Protein AF-A0A4P5NM49-F1 (afdb_monomer_lite)

Foldseek 3Di:
DDDDDDPPPPPPPPPPLLDDVVQCVQPVAQKWFQADPVFQKTDDIGRSSPDNDCPPPPGNVRTQHDDPVCVVPDPVVFIWGQDPVRDIDTDDDDDAQLVVLVVVLVVLVVVQCVPAVVVVHDRDPQSVVLNVQSVCSNVVVDPPDPHRDDRDDDD

Organism: NCBI:txid1932662

Structure (mmCIF, N/CA/C/O backbone):
data_AF-A0A4P5NM49-F1
#
_entry.id   AF-A0A4P5NM49-F1
#
loop_
_atom_site.group_PDB
_atom_site.id
_atom_site.type_symbol
_atom_site.label_atom_id
_atom_site.label_alt_id
_atom_site.label_comp_id
_atom_site.label_asym_id
_atom_site.label_entity_id
_atom_site.label_seq_id
_atom_site.pdbx_PDB_ins_code
_atom_site.Cartn_x
_atom_site.Cartn_y
_atom_site.Cartn_z
_atom_site.occupancy
_atom_site.B_iso_or_equiv
_atom_site.a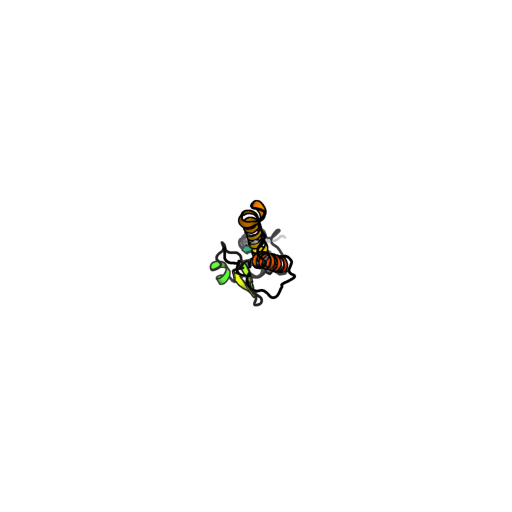uth_seq_id
_atom_site.auth_comp_id
_atom_site.auth_asym_id
_atom_site.auth_atom_id
_atom_site.pdbx_PDB_model_num
ATOM 1 N N . MET A 1 1 ? 65.754 0.667 -58.544 1.00 36.31 1 MET A N 1
ATOM 2 C CA . MET A 1 1 ? 66.031 0.839 -57.105 1.00 36.31 1 MET A CA 1
ATOM 3 C C . MET A 1 1 ? 65.013 1.837 -56.557 1.00 36.31 1 MET A C 1
ATOM 5 O O . MET A 1 1 ? 64.949 2.924 -57.105 1.00 36.31 1 MET A O 1
ATOM 9 N N . ALA A 1 2 ? 64.194 1.383 -55.594 1.00 32.94 2 ALA A N 1
ATOM 10 C CA . ALA A 1 2 ? 63.225 2.076 -54.713 1.00 32.94 2 ALA A CA 1
ATOM 11 C C . ALA A 1 2 ? 62.252 3.115 -55.334 1.00 32.94 2 ALA A C 1
ATOM 13 O O . ALA A 1 2 ? 62.643 4.222 -55.668 1.00 32.94 2 ALA A O 1
ATOM 14 N N . LEU A 1 3 ? 61.005 2.735 -55.643 1.00 31.17 3 LEU A N 1
ATOM 15 C CA . LEU A 1 3 ? 59.799 2.667 -54.780 1.00 31.17 3 LEU A CA 1
ATOM 16 C C . LEU A 1 3 ? 59.064 4.012 -54.627 1.00 31.17 3 LEU A C 1
ATOM 18 O O . LEU A 1 3 ? 59.456 4.883 -53.858 1.00 31.17 3 LEU A O 1
ATOM 22 N N . ALA A 1 4 ? 57.938 4.109 -55.340 1.00 35.44 4 ALA A N 1
ATOM 23 C CA . ALA A 1 4 ? 56.878 5.078 -55.117 1.00 35.44 4 ALA A CA 1
ATOM 24 C C . ALA A 1 4 ? 56.183 4.779 -53.778 1.00 35.44 4 ALA A C 1
ATOM 26 O O . ALA A 1 4 ? 55.658 3.683 -53.584 1.00 35.44 4 ALA A O 1
ATOM 27 N N . TYR A 1 5 ? 56.174 5.745 -52.860 1.00 34.00 5 TYR A N 1
ATOM 28 C CA . TYR A 1 5 ? 55.352 5.681 -51.654 1.00 34.00 5 TYR A CA 1
ATOM 29 C C . TYR A 1 5 ? 53.980 6.280 -51.956 1.00 34.00 5 TYR A C 1
ATOM 31 O O . TYR A 1 5 ? 53.833 7.489 -52.124 1.00 34.00 5 TYR A O 1
ATOM 39 N N . GLY A 1 6 ? 52.984 5.401 -52.058 1.00 34.66 6 GLY A N 1
ATOM 40 C CA . GLY A 1 6 ? 51.581 5.771 -52.148 1.00 34.66 6 GLY A CA 1
ATOM 41 C C . GLY A 1 6 ? 51.111 6.458 -50.869 1.00 34.66 6 GLY A C 1
ATOM 42 O O . GLY A 1 6 ? 51.288 5.941 -49.765 1.00 34.66 6 GLY A O 1
ATOM 43 N N . SER A 1 7 ? 50.477 7.618 -51.024 1.00 41.50 7 SER A N 1
ATOM 44 C CA . SER A 1 7 ? 49.658 8.229 -49.984 1.00 41.50 7 SER A CA 1
ATOM 45 C C . SER A 1 7 ? 48.401 7.384 -49.791 1.00 41.50 7 SER A C 1
ATOM 47 O O . SER A 1 7 ? 47.376 7.619 -50.426 1.00 41.50 7 SER A O 1
ATOM 49 N N . LEU A 1 8 ? 48.478 6.382 -48.914 1.00 37.75 8 LEU A N 1
ATOM 50 C CA . LEU A 1 8 ? 47.286 5.792 -48.321 1.00 37.75 8 LEU A CA 1
ATOM 51 C C . LEU A 1 8 ? 46.700 6.842 -47.376 1.00 37.75 8 LEU A C 1
ATOM 53 O O . LEU A 1 8 ? 47.147 7.014 -46.241 1.00 37.75 8 LEU A O 1
ATOM 57 N N . HIS A 1 9 ? 45.724 7.586 -47.884 1.00 38.47 9 HIS A N 1
ATOM 5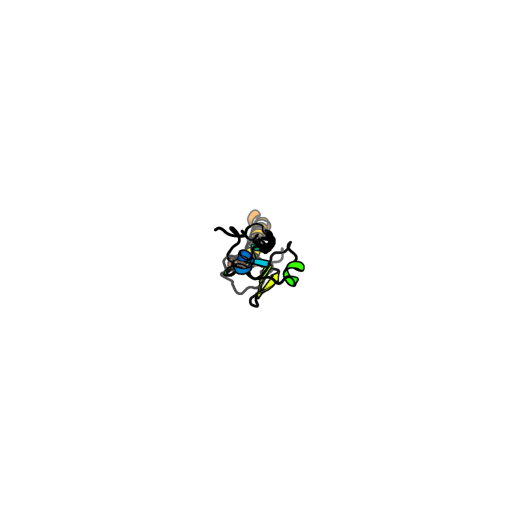8 C CA . HIS A 1 9 ? 44.788 8.333 -47.064 1.00 38.47 9 HIS A CA 1
ATOM 59 C C . HIS A 1 9 ? 44.006 7.287 -46.257 1.00 38.47 9 HIS A C 1
ATOM 61 O O . HIS A 1 9 ? 43.018 6.732 -46.727 1.00 38.47 9 HIS A O 1
ATOM 67 N N . LEU A 1 10 ? 44.523 6.917 -45.080 1.00 38.81 10 LEU A N 1
ATOM 68 C CA . LEU A 1 10 ? 43.732 6.217 -44.078 1.00 38.81 10 LEU A CA 1
ATOM 69 C C . LEU A 1 10 ? 42.622 7.185 -43.683 1.00 38.81 10 LEU A C 1
ATOM 71 O O . LEU A 1 10 ? 42.842 8.081 -42.867 1.00 38.81 10 LEU A O 1
ATOM 75 N N . GLU A 1 11 ? 41.446 7.011 -44.282 1.00 37.84 11 GLU A N 1
ATOM 76 C CA . GLU A 1 11 ? 40.203 7.485 -43.697 1.00 37.84 11 GLU A CA 1
ATOM 77 C C . GLU A 1 11 ? 40.134 6.890 -42.291 1.00 37.84 11 GLU A C 1
ATOM 79 O O . GLU A 1 11 ? 39.812 5.718 -42.092 1.00 37.84 11 GLU A O 1
ATOM 84 N N . ARG A 1 12 ? 40.537 7.679 -41.291 1.00 45.94 12 ARG A N 1
ATOM 85 C CA . ARG A 1 12 ? 40.170 7.393 -39.913 1.00 45.94 12 ARG A CA 1
ATOM 86 C C . ARG A 1 12 ? 38.653 7.533 -39.894 1.00 45.94 12 ARG A C 1
ATOM 88 O O . ARG A 1 12 ? 38.197 8.652 -40.130 1.00 45.94 12 ARG A O 1
ATOM 95 N N . PRO A 1 13 ? 37.873 6.466 -39.647 1.00 46.50 13 PRO A N 1
ATOM 96 C CA . PRO A 1 13 ? 36.458 6.663 -39.405 1.00 46.50 13 PRO A CA 1
ATOM 97 C C . PRO A 1 13 ? 36.370 7.646 -38.243 1.00 46.50 13 PRO A C 1
ATOM 99 O O . PRO A 1 13 ? 37.023 7.449 -37.212 1.00 46.50 13 PRO A O 1
ATOM 102 N N . GLU A 1 14 ? 35.657 8.748 -38.450 1.00 45.19 14 GLU A N 1
ATOM 103 C CA . GLU A 1 14 ? 35.348 9.690 -37.389 1.00 45.19 14 GLU A CA 1
ATOM 104 C C . GLU A 1 14 ? 34.698 8.880 -36.264 1.00 45.19 14 GLU A C 1
ATOM 106 O O . GLU A 1 14 ? 33.542 8.469 -36.360 1.00 45.19 14 GLU A O 1
ATOM 111 N N . MET A 1 15 ? 35.463 8.567 -35.211 1.00 40.66 15 MET A N 1
ATOM 112 C CA . MET A 1 15 ? 34.884 8.047 -33.984 1.00 40.66 15 MET A CA 1
ATOM 113 C C . MET A 1 15 ? 33.982 9.153 -33.469 1.00 40.66 15 MET A C 1
ATOM 115 O O . MET A 1 15 ? 34.438 10.115 -32.851 1.00 40.66 15 MET A O 1
ATOM 119 N N . ASN A 1 16 ? 32.692 9.022 -33.752 1.00 48.06 16 ASN A N 1
ATOM 120 C CA . ASN A 1 16 ? 31.678 9.802 -33.093 1.00 48.06 16 ASN A CA 1
ATOM 121 C C . ASN A 1 16 ? 31.737 9.436 -31.607 1.00 48.06 16 ASN A C 1
ATOM 123 O O . ASN A 1 16 ? 31.138 8.456 -31.175 1.00 48.06 16 ASN A O 1
ATOM 127 N N . ILE A 1 17 ? 32.472 10.226 -30.824 1.00 48.81 17 ILE A N 1
ATOM 128 C CA . ILE A 1 17 ? 32.616 10.074 -29.369 1.00 48.81 17 ILE A CA 1
ATOM 129 C C . ILE A 1 17 ? 31.265 10.085 -28.632 1.00 48.81 17 ILE A C 1
ATOM 131 O O . ILE A 1 17 ? 31.197 9.694 -27.469 1.00 48.81 17 ILE A O 1
ATOM 135 N N . ASN A 1 18 ? 30.185 10.499 -29.307 1.00 51.44 18 ASN A N 1
ATOM 136 C CA . ASN A 1 18 ? 28.829 10.502 -28.770 1.00 51.44 18 ASN A CA 1
ATOM 137 C C . ASN A 1 18 ? 28.055 9.200 -29.054 1.00 51.44 18 ASN A C 1
ATOM 139 O O . ASN A 1 18 ? 27.045 8.945 -28.400 1.00 51.44 18 ASN A O 1
ATOM 143 N N . ALA A 1 19 ? 28.516 8.353 -29.977 1.00 52.34 19 ALA A N 1
ATOM 144 C CA . ALA A 1 19 ? 27.941 7.039 -30.249 1.00 52.34 19 ALA A CA 1
ATOM 145 C C . ALA A 1 19 ? 28.873 5.961 -29.683 1.00 52.34 19 ALA A C 1
ATOM 147 O O . ALA A 1 19 ? 29.785 5.502 -30.360 1.00 52.34 19 ALA A O 1
ATOM 148 N N . GLN A 1 20 ? 28.667 5.568 -28.422 1.00 60.81 20 GLN A N 1
ATOM 149 C CA . GLN A 1 20 ? 29.389 4.442 -27.820 1.00 60.81 20 GLN A CA 1
ATOM 150 C C . GLN A 1 20 ? 28.625 3.129 -28.092 1.00 60.81 20 GLN A C 1
ATOM 152 O O . GLN A 1 20 ? 27.670 2.834 -27.365 1.00 60.81 20 GLN A O 1
ATOM 157 N N . PRO A 1 21 ? 28.999 2.331 -29.116 1.00 63.75 21 PRO A N 1
ATOM 158 C CA . PRO A 1 21 ? 28.280 1.105 -29.486 1.00 63.75 21 PRO A CA 1
ATOM 159 C C . PRO A 1 21 ? 28.256 0.069 -28.354 1.00 63.75 21 PRO A C 1
ATOM 161 O O . PRO A 1 21 ? 27.279 -0.654 -28.197 1.00 63.75 21 PRO A O 1
ATOM 164 N N . GLU A 1 22 ? 29.284 0.050 -27.508 1.00 71.69 22 GLU A N 1
ATOM 165 C CA . GLU A 1 22 ? 29.367 -0.791 -26.307 1.00 71.69 22 GLU A CA 1
ATOM 166 C C . GLU A 1 22 ? 28.227 -0.530 -25.304 1.00 71.69 22 GLU A C 1
ATOM 168 O O . GLU A 1 22 ? 27.701 -1.467 -24.704 1.00 71.69 22 GLU A O 1
ATOM 173 N N . ARG A 1 23 ? 27.770 0.725 -25.165 1.00 80.50 23 ARG A N 1
ATOM 174 C CA . ARG A 1 23 ? 26.653 1.064 -24.270 1.00 80.50 23 ARG A CA 1
ATOM 175 C C . ARG A 1 23 ? 25.331 0.550 -24.811 1.00 80.50 23 ARG A C 1
ATOM 177 O O . ARG A 1 23 ? 24.548 0.008 -24.045 1.00 80.50 23 ARG A O 1
ATOM 184 N N . GLN A 1 24 ? 25.094 0.694 -26.112 1.00 85.25 24 GLN A N 1
ATOM 185 C CA . GLN A 1 24 ? 23.881 0.184 -26.759 1.00 85.25 24 GLN A CA 1
ATOM 186 C C . GLN A 1 24 ? 23.852 -1.351 -26.771 1.00 85.25 24 GLN A C 1
ATOM 188 O O . GLN A 1 24 ? 22.783 -1.944 -26.704 1.00 85.25 24 GLN A O 1
ATOM 193 N N . GLN A 1 25 ? 25.018 -2.004 -26.788 1.00 84.75 25 GLN A N 1
ATOM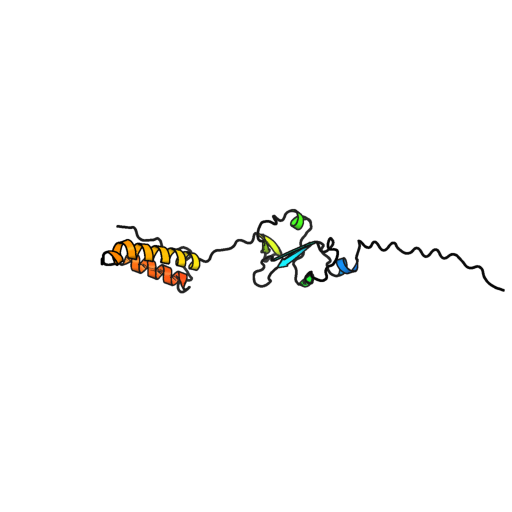 194 C CA . GLN A 1 25 ? 25.117 -3.454 -26.608 1.00 84.75 25 GLN A CA 1
ATOM 195 C C . GLN A 1 25 ? 24.777 -3.883 -25.172 1.00 84.75 25 GLN A C 1
ATOM 197 O O . GLN A 1 25 ? 24.027 -4.837 -24.984 1.00 84.75 25 GLN A O 1
ATOM 202 N N . ALA A 1 26 ? 25.289 -3.178 -24.156 1.00 88.31 26 ALA A N 1
ATOM 203 C CA . ALA A 1 26 ? 24.993 -3.477 -22.750 1.00 88.31 26 ALA A CA 1
ATOM 204 C C . ALA A 1 26 ? 23.561 -3.083 -22.332 1.00 88.31 26 ALA A C 1
ATOM 206 O O . ALA A 1 26 ? 22.967 -3.717 -21.460 1.00 88.31 26 ALA A O 1
ATOM 207 N N . PHE A 1 27 ? 23.011 -2.045 -22.966 1.00 92.69 27 PHE A N 1
ATOM 208 C CA . PHE A 1 27 ? 21.696 -1.459 -22.717 1.00 92.69 27 PHE A CA 1
ATOM 209 C C . PHE A 1 27 ? 20.944 -1.288 -24.049 1.00 92.69 27 PHE A C 1
ATOM 211 O O . PHE A 1 27 ? 20.942 -0.193 -24.622 1.00 92.69 27 PHE A O 1
ATOM 218 N N . PRO A 1 28 ? 20.319 -2.364 -24.563 1.00 92.38 28 PRO A N 1
ATOM 219 C CA . PRO A 1 28 ? 19.653 -2.351 -25.867 1.00 92.38 28 PRO A CA 1
ATOM 220 C C . PRO A 1 28 ? 18.406 -1.461 -25.919 1.00 92.38 28 PRO A C 1
ATOM 222 O O . PRO A 1 28 ? 18.052 -0.979 -26.992 1.00 92.38 28 PRO A O 1
ATOM 225 N N . ALA A 1 29 ? 17.745 -1.210 -24.784 1.00 94.88 29 ALA A N 1
ATOM 226 C CA . ALA A 1 29 ? 16.747 -0.150 -24.685 1.00 94.88 29 ALA A CA 1
ATOM 227 C C . ALA A 1 29 ? 17.419 1.167 -24.274 1.00 94.88 29 ALA A C 1
ATOM 229 O O . ALA A 1 29 ? 18.456 1.177 -23.617 1.00 94.88 29 ALA A O 1
ATOM 230 N N . ARG A 1 30 ? 16.812 2.299 -24.628 1.00 94.38 30 ARG A N 1
ATOM 231 C CA . ARG A 1 30 ? 17.297 3.611 -24.182 1.00 94.38 30 ARG A CA 1
ATOM 232 C C . ARG A 1 30 ? 16.924 3.910 -22.732 1.00 94.38 30 ARG A C 1
ATOM 234 O O . ARG A 1 30 ? 17.683 4.546 -22.006 1.00 94.38 30 ARG A O 1
ATOM 241 N N . TYR A 1 31 ? 15.738 3.472 -22.328 1.00 95.56 31 TYR A N 1
ATOM 242 C CA . TYR A 1 31 ? 15.120 3.861 -21.074 1.00 95.56 31 TYR A CA 1
ATOM 243 C C . TYR A 1 31 ? 14.909 2.656 -20.171 1.00 95.56 31 TYR A C 1
ATOM 245 O O . TYR A 1 31 ? 14.433 1.612 -20.619 1.00 95.56 31 TYR A O 1
ATOM 253 N N . TYR A 1 32 ? 15.223 2.819 -18.890 1.00 96.38 32 TYR A N 1
ATOM 254 C CA . TYR A 1 32 ? 15.065 1.773 -17.887 1.00 96.38 32 TYR A CA 1
ATOM 255 C C . TYR A 1 32 ? 14.466 2.305 -16.587 1.00 96.38 32 TYR A C 1
ATOM 257 O O . TYR A 1 32 ? 14.774 3.413 -16.139 1.00 96.38 32 TYR A O 1
ATOM 265 N N . ALA A 1 33 ? 13.646 1.470 -15.954 1.00 96.50 33 ALA A N 1
ATOM 266 C CA . ALA A 1 33 ? 13.209 1.613 -14.577 1.00 96.50 33 ALA A CA 1
ATOM 267 C C . ALA A 1 33 ? 14.021 0.662 -13.693 1.00 96.50 33 ALA A C 1
ATOM 269 O O . ALA A 1 33 ? 13.965 -0.561 -13.850 1.00 96.50 33 ALA A O 1
ATOM 270 N N . GLN A 1 34 ? 14.753 1.214 -12.734 1.00 95.75 34 GLN A N 1
ATOM 271 C CA . GLN A 1 34 ? 15.291 0.430 -11.631 1.00 95.75 34 GLN A CA 1
ATOM 272 C C . GLN A 1 34 ? 14.159 0.156 -10.643 1.00 95.75 34 GLN A C 1
ATOM 274 O O . GLN A 1 34 ? 13.377 1.058 -10.340 1.00 95.75 34 GLN A O 1
ATOM 279 N N . TYR A 1 35 ? 14.057 -1.068 -10.134 1.00 95.06 35 TYR A N 1
ATOM 280 C CA . TYR A 1 35 ? 12.995 -1.443 -9.207 1.00 95.06 35 TYR A CA 1
ATOM 281 C C . TYR A 1 35 ? 13.491 -2.416 -8.135 1.00 95.06 35 TYR A C 1
ATOM 283 O O . TYR A 1 35 ? 14.483 -3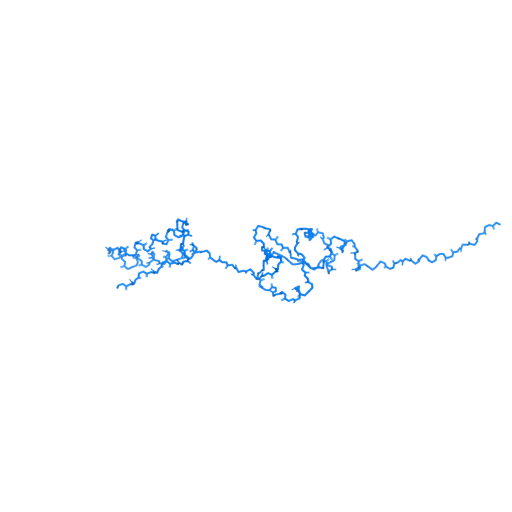.116 -8.319 1.00 95.06 35 TYR A O 1
ATOM 291 N N . ASP A 1 36 ? 12.798 -2.443 -7.001 1.00 93.75 36 ASP A N 1
ATOM 292 C CA . ASP A 1 36 ? 12.968 -3.472 -5.975 1.00 93.75 36 ASP A CA 1
ATOM 293 C C . ASP A 1 36 ? 12.200 -4.735 -6.406 1.00 93.75 36 ASP A C 1
ATOM 295 O O . ASP A 1 36 ? 10.978 -4.660 -6.550 1.00 93.75 36 ASP A O 1
ATOM 299 N N . PRO A 1 37 ? 12.857 -5.890 -6.610 1.00 90.88 37 PRO A N 1
ATOM 300 C CA . PRO A 1 37 ? 12.191 -7.098 -7.091 1.00 90.88 37 PRO A CA 1
ATOM 301 C C . PRO A 1 37 ? 11.173 -7.674 -6.098 1.00 90.88 37 PRO A C 1
ATOM 303 O O . PRO A 1 37 ? 10.206 -8.295 -6.534 1.00 90.88 37 PRO A O 1
ATOM 306 N N . ALA A 1 38 ? 11.330 -7.442 -4.790 1.00 89.88 38 ALA A N 1
ATOM 307 C CA . ALA A 1 38 ? 10.404 -7.959 -3.782 1.00 89.88 38 ALA A CA 1
ATOM 308 C C . ALA A 1 38 ? 9.070 -7.198 -3.784 1.00 89.88 38 ALA A C 1
ATOM 310 O O . ALA A 1 38 ? 8.006 -7.787 -3.601 1.00 89.88 38 ALA A O 1
ATOM 311 N N . THR A 1 39 ? 9.115 -5.882 -4.007 1.00 90.50 39 THR A N 1
ATOM 312 C CA . THR A 1 39 ? 7.926 -5.010 -3.965 1.00 90.50 39 THR A CA 1
ATOM 313 C C . THR A 1 39 ? 7.466 -4.530 -5.341 1.00 90.50 39 THR A C 1
ATOM 315 O O . THR A 1 39 ? 6.412 -3.899 -5.460 1.00 90.50 39 THR A O 1
ATOM 318 N N . ARG A 1 40 ? 8.267 -4.791 -6.381 1.00 93.69 40 ARG A N 1
ATOM 319 C CA . ARG A 1 40 ? 8.156 -4.248 -7.744 1.00 93.69 40 ARG A CA 1
ATOM 320 C C . ARG A 1 40 ? 8.143 -2.721 -7.811 1.00 93.69 40 ARG A C 1
ATOM 322 O O . ARG A 1 40 ? 7.785 -2.147 -8.838 1.00 93.69 40 ARG A O 1
ATOM 329 N N . ARG A 1 41 ? 8.509 -2.034 -6.727 1.00 93.81 41 ARG A N 1
ATOM 330 C CA . ARG A 1 41 ? 8.478 -0.572 -6.653 1.00 93.81 41 ARG A CA 1
ATOM 331 C C . ARG A 1 41 ? 9.638 0.007 -7.449 1.00 93.81 41 ARG A C 1
ATOM 333 O O . ARG A 1 41 ? 10.778 -0.388 -7.230 1.00 93.81 41 ARG A O 1
ATOM 340 N N . VAL A 1 42 ? 9.351 0.973 -8.316 1.00 94.81 42 VAL A N 1
ATOM 341 C CA . VAL A 1 42 ? 10.382 1.710 -9.050 1.00 94.81 42 VAL A CA 1
ATOM 342 C C . VAL A 1 42 ? 11.164 2.590 -8.073 1.00 94.81 42 VAL A C 1
ATOM 344 O O . VAL A 1 42 ? 10.575 3.329 -7.283 1.00 94.81 42 VAL A O 1
ATOM 347 N N . THR A 1 43 ? 12.487 2.496 -8.123 1.00 93.81 43 THR A N 1
ATOM 348 C CA . THR A 1 43 ? 13.436 3.221 -7.265 1.00 93.81 43 THR A CA 1
ATOM 349 C C . THR A 1 43 ? 14.314 4.197 -8.042 1.00 93.81 43 THR A C 1
ATOM 351 O O . THR A 1 43 ? 14.934 5.062 -7.429 1.00 93.81 43 THR A O 1
ATOM 354 N N . GLY A 1 44 ? 14.342 4.107 -9.373 1.00 92.81 44 GLY A N 1
ATOM 355 C CA . GLY A 1 44 ? 15.129 4.999 -10.218 1.00 92.81 44 GLY A CA 1
ATOM 356 C C . GLY A 1 44 ? 14.753 4.901 -11.691 1.00 92.81 44 GLY A C 1
ATOM 357 O O . GLY A 1 44 ? 14.120 3.939 -12.125 1.00 92.81 44 GLY A O 1
ATOM 358 N N . TRP A 1 45 ? 15.161 5.909 -12.455 1.00 94.31 45 TRP A N 1
ATOM 359 C CA . TRP A 1 45 ? 14.912 6.026 -13.888 1.00 94.31 45 TRP A CA 1
ATOM 360 C C . TRP A 1 45 ? 16.209 6.381 -14.602 1.00 94.31 45 TRP A C 1
ATOM 362 O O . TRP A 1 45 ? 16.907 7.294 -14.166 1.00 94.31 45 TRP A O 1
ATOM 372 N N . HIS A 1 46 ? 16.502 5.699 -15.706 1.00 93.44 46 HIS A N 1
ATOM 373 C CA . HIS A 1 46 ? 17.761 5.851 -16.434 1.00 93.44 46 HIS A CA 1
ATOM 374 C C . HIS A 1 46 ? 17.498 6.037 -17.933 1.00 93.44 46 HIS A C 1
ATOM 376 O O . HIS A 1 46 ? 16.845 5.192 -18.538 1.00 93.44 46 HIS A O 1
ATOM 382 N N . ASP A 1 47 ? 18.017 7.119 -18.527 1.00 93.88 47 ASP A N 1
ATOM 383 C CA . ASP A 1 47 ? 18.225 7.253 -19.982 1.00 93.88 47 ASP A CA 1
ATOM 384 C C . ASP A 1 47 ? 19.682 6.877 -20.268 1.00 93.88 47 ASP A C 1
ATOM 386 O O . ASP A 1 47 ? 20.584 7.710 -20.184 1.00 93.88 47 ASP A O 1
ATOM 390 N N . THR A 1 48 ? 19.936 5.600 -20.531 1.00 92.06 48 THR A N 1
ATOM 391 C CA . THR A 1 48 ? 21.295 5.039 -20.589 1.00 92.06 48 THR A CA 1
ATOM 392 C C . THR A 1 48 ? 22.066 5.457 -21.835 1.00 92.06 48 THR A C 1
ATOM 394 O O . THR A 1 48 ? 23.284 5.285 -21.887 1.00 92.06 48 THR A O 1
ATOM 397 N N . TRP A 1 49 ? 21.386 6.028 -22.831 1.00 89.12 49 TRP A N 1
ATOM 398 C CA . TRP A 1 49 ? 22.028 6.514 -24.050 1.00 89.12 49 TRP A CA 1
ATOM 399 C C . TRP A 1 49 ? 22.448 7.981 -23.934 1.00 89.12 49 TRP A C 1
ATOM 401 O O . TRP A 1 49 ? 23.411 8.376 -24.590 1.00 89.12 49 TRP A O 1
ATOM 411 N N . ALA A 1 50 ? 21.775 8.768 -23.087 1.00 85.62 50 ALA A N 1
ATOM 412 C CA . ALA A 1 50 ? 22.132 10.161 -22.805 1.00 85.62 50 ALA A CA 1
ATOM 413 C C . ALA A 1 50 ? 23.223 10.319 -21.730 1.00 85.62 50 ALA A C 1
ATOM 415 O O . ALA A 1 50 ? 23.792 11.401 -21.581 1.00 85.62 50 ALA A O 1
ATOM 416 N N . LEU A 1 51 ? 23.523 9.263 -20.969 1.00 80.50 51 LEU A N 1
ATOM 417 C CA . LEU A 1 51 ? 24.587 9.292 -19.970 1.00 80.50 51 LEU A CA 1
ATOM 418 C C . LEU A 1 51 ? 25.972 9.333 -20.627 1.00 80.50 51 LEU A C 1
ATOM 420 O O . LEU A 1 51 ? 26.237 8.644 -21.609 1.00 80.50 51 LEU A O 1
ATOM 424 N N . SER A 1 52 ? 26.892 10.095 -20.032 1.00 81.25 52 SER A N 1
ATOM 425 C CA . SER A 1 52 ? 28.309 10.081 -20.415 1.00 81.25 52 SER A CA 1
ATOM 426 C C . SER A 1 52 ? 29.024 8.793 -19.982 1.00 81.25 52 SER A C 1
ATOM 428 O O . SER A 1 52 ? 30.022 8.421 -20.591 1.00 81.25 52 SER A O 1
ATOM 430 N N . SER A 1 53 ? 28.507 8.097 -18.962 1.00 82.50 53 SER A N 1
ATOM 431 C CA . SER A 1 53 ? 29.006 6.810 -18.468 1.00 82.50 53 SER A CA 1
ATOM 432 C C . SER A 1 53 ? 27.893 6.002 -17.795 1.00 82.50 53 SER A C 1
ATOM 434 O O . SER A 1 53 ? 27.028 6.563 -17.125 1.00 82.50 53 SER A O 1
ATOM 436 N N . VAL A 1 54 ? 27.953 4.674 -17.934 1.00 85.88 54 VAL A N 1
ATOM 437 C CA . VAL A 1 54 ? 27.024 3.710 -17.313 1.00 85.88 54 VAL A CA 1
ATOM 438 C C . VAL A 1 54 ? 27.658 2.918 -16.164 1.00 85.88 54 VAL A C 1
ATOM 440 O O . VAL A 1 54 ? 27.056 1.977 -15.665 1.00 85.88 54 VAL A O 1
ATOM 443 N N . ALA A 1 55 ? 28.853 3.301 -15.700 1.00 87.62 55 ALA A N 1
ATOM 444 C CA . ALA A 1 55 ? 29.606 2.544 -14.690 1.00 87.62 55 ALA A CA 1
ATOM 445 C C . ALA A 1 55 ? 28.858 2.331 -13.354 1.00 87.62 55 ALA A C 1
ATOM 447 O O . ALA A 1 55 ? 29.123 1.362 -12.652 1.00 87.62 55 ALA A O 1
ATOM 448 N N . HIS A 1 56 ? 27.924 3.224 -13.013 1.00 86.50 56 HIS A N 1
ATOM 449 C CA . HIS A 1 56 ? 27.103 3.147 -11.795 1.00 86.50 56 HIS A CA 1
ATOM 450 C C . HIS A 1 56 ? 25.634 2.816 -12.079 1.00 86.50 56 HIS A C 1
ATOM 452 O O . HIS A 1 56 ? 24.806 2.823 -11.167 1.00 86.50 56 HIS A O 1
ATOM 458 N N . VAL A 1 57 ? 25.295 2.556 -13.341 1.00 90.25 57 VAL A N 1
ATOM 459 C CA . VAL A 1 57 ? 23.957 2.111 -13.714 1.00 90.25 57 VAL A CA 1
ATOM 460 C C . VAL A 1 57 ? 23.901 0.599 -13.485 1.00 90.25 57 VAL A C 1
ATOM 462 O O . VAL A 1 57 ? 24.812 -0.108 -13.922 1.00 90.25 57 VAL A O 1
ATOM 465 N N . PRO A 1 58 ? 22.865 0.074 -12.809 1.00 92.94 58 PRO A N 1
ATOM 466 C CA . PRO A 1 58 ? 22.686 -1.367 -12.684 1.00 92.94 58 PRO A CA 1
ATOM 467 C C . PRO A 1 58 ? 22.684 -2.065 -14.056 1.00 92.94 58 PRO A C 1
ATOM 469 O O . PRO A 1 58 ? 22.283 -1.453 -15.046 1.00 92.94 58 PRO A O 1
ATOM 472 N N . PRO A 1 59 ? 23.071 -3.349 -14.148 1.00 92.88 59 PRO A N 1
ATOM 473 C CA . PRO A 1 59 ? 22.975 -4.098 -15.399 1.00 92.88 59 PRO A CA 1
ATOM 474 C C . PRO A 1 59 ? 21.547 -4.101 -15.957 1.00 92.88 59 PRO A C 1
ATOM 476 O O . PRO A 1 59 ? 20.583 -4.193 -15.195 1.00 92.88 59 PRO A O 1
ATOM 479 N N . ALA A 1 60 ? 21.406 -4.074 -17.286 1.00 93.69 60 ALA A N 1
ATOM 480 C CA . ALA A 1 60 ? 20.100 -4.063 -17.952 1.00 93.69 60 ALA A CA 1
ATOM 481 C C . ALA A 1 60 ? 19.189 -5.229 -17.523 1.00 93.69 60 ALA A C 1
ATOM 483 O O . ALA A 1 60 ? 17.984 -5.043 -17.391 1.00 93.69 60 ALA A O 1
ATOM 484 N N . SER A 1 61 ? 19.756 -6.408 -17.244 1.00 92.56 61 SER A N 1
ATOM 485 C CA . SER A 1 61 ? 19.019 -7.589 -16.76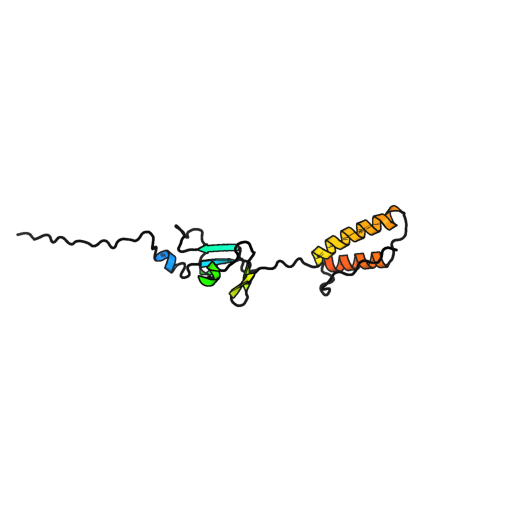7 1.00 92.56 61 SER A CA 1
ATOM 486 C C . SER A 1 61 ? 18.368 -7.411 -15.389 1.00 92.56 61 SER A C 1
ATOM 488 O O . SER A 1 61 ? 17.424 -8.127 -15.067 1.00 92.56 61 SER A O 1
ATOM 490 N N . GLY A 1 62 ? 18.853 -6.467 -14.578 1.00 92.25 62 GLY A N 1
ATOM 491 C CA . GLY A 1 62 ? 18.294 -6.118 -13.270 1.00 92.25 62 GLY A CA 1
ATOM 492 C C . GLY A 1 62 ? 17.310 -4.947 -13.311 1.00 92.25 62 GLY A C 1
ATOM 493 O O . GLY A 1 62 ? 16.883 -4.470 -12.261 1.00 92.25 62 GLY A O 1
ATOM 494 N N . MET A 1 63 ? 16.970 -4.449 -14.499 1.00 95.94 63 MET A N 1
ATOM 495 C CA . MET A 1 63 ? 16.081 -3.307 -14.684 1.00 95.94 63 MET A CA 1
ATOM 496 C C . MET A 1 63 ? 14.964 -3.637 -15.666 1.00 95.94 63 MET A C 1
ATOM 498 O O . MET A 1 63 ? 15.041 -4.580 -16.448 1.00 95.94 63 MET A O 1
ATOM 502 N N . HIS A 1 64 ? 13.899 -2.848 -15.617 1.00 97.06 64 HIS A N 1
ATOM 503 C CA . HIS A 1 64 ? 12.766 -2.997 -16.515 1.00 97.06 64 HIS A CA 1
ATOM 504 C C . HIS A 1 64 ? 12.913 -2.031 -17.705 1.00 97.06 64 HIS A C 1
ATOM 506 O O . HIS A 1 64 ? 13.034 -0.827 -17.463 1.00 97.06 64 HIS A O 1
ATOM 512 N N . PRO A 1 65 ? 12.946 -2.511 -18.963 1.00 96.94 65 PRO A N 1
ATOM 513 C CA . PRO A 1 65 ? 13.020 -1.638 -20.132 1.00 96.94 65 PRO A CA 1
ATOM 514 C C . PRO A 1 65 ? 11.728 -0.830 -20.276 1.00 96.94 65 PRO A C 1
ATOM 516 O O . PRO A 1 65 ? 10.641 -1.344 -20.045 1.00 96.94 65 PRO A O 1
ATOM 519 N N . VAL A 1 66 ? 11.850 0.433 -20.671 1.00 95.94 66 VAL A N 1
ATOM 520 C CA . VAL A 1 66 ? 10.724 1.360 -20.832 1.00 95.94 66 VAL A CA 1
ATOM 521 C C . VAL A 1 66 ? 10.667 1.800 -22.287 1.00 95.94 66 VAL A C 1
ATOM 523 O O . VAL A 1 66 ? 11.695 2.144 -22.877 1.00 95.94 66 VAL A O 1
ATOM 526 N N . THR A 1 67 ? 9.475 1.793 -22.877 1.00 94.44 67 THR A N 1
ATOM 527 C CA . THR A 1 67 ? 9.296 2.307 -24.238 1.00 94.44 67 THR A CA 1
ATOM 528 C C . THR A 1 67 ? 9.507 3.829 -24.261 1.00 94.44 67 THR A C 1
ATOM 530 O O . THR A 1 67 ? 9.308 4.494 -23.239 1.00 94.44 67 THR A O 1
ATOM 533 N N . PRO A 1 68 ? 9.930 4.425 -25.387 1.00 94.31 68 PRO A N 1
ATOM 534 C CA . PRO A 1 68 ? 9.988 5.881 -25.520 1.00 94.31 68 PRO A CA 1
ATOM 535 C C . PRO A 1 68 ? 8.651 6.575 -25.223 1.00 94.31 68 PRO A C 1
ATOM 537 O O . PRO A 1 68 ? 8.633 7.642 -24.605 1.00 94.31 68 PRO A O 1
ATOM 540 N N . GLU A 1 69 ? 7.543 5.953 -25.616 1.00 93.81 69 GLU A N 1
ATOM 541 C CA . GLU A 1 69 ? 6.182 6.449 -25.417 1.00 93.81 69 GLU A CA 1
ATOM 542 C C . GLU A 1 69 ? 5.805 6.471 -23.928 1.00 93.81 69 GLU A C 1
ATOM 544 O O . GLU A 1 69 ? 5.344 7.495 -23.409 1.00 93.81 69 GLU A O 1
ATOM 549 N N . ASP A 1 70 ? 6.071 5.381 -23.204 1.00 92.25 70 ASP A N 1
ATOM 550 C CA . ASP A 1 70 ? 5.871 5.329 -21.754 1.00 92.25 70 ASP A CA 1
ATOM 551 C C . ASP A 1 70 ? 6.810 6.318 -21.057 1.00 92.25 70 ASP A C 1
ATOM 553 O O . ASP A 1 70 ? 6.394 7.107 -20.210 1.00 92.25 70 ASP A O 1
ATOM 557 N N . TRP A 1 71 ? 8.084 6.361 -21.454 1.00 93.69 71 TRP A N 1
ATOM 558 C CA . TRP A 1 71 ? 9.066 7.270 -20.868 1.00 93.69 71 TRP A CA 1
ATOM 559 C C . TRP A 1 71 ? 8.628 8.740 -20.939 1.00 93.69 71 TRP A C 1
ATOM 561 O O . TRP A 1 71 ? 8.797 9.475 -19.957 1.00 93.69 71 TRP A O 1
ATOM 571 N N . ALA A 1 72 ? 8.064 9.164 -22.071 1.00 94.38 72 ALA A N 1
ATOM 572 C CA . ALA A 1 72 ? 7.582 10.525 -22.282 1.00 94.38 72 ALA A CA 1
ATOM 573 C C . ALA A 1 72 ? 6.281 10.839 -21.520 1.00 94.38 72 ALA A C 1
ATOM 575 O O . ALA A 1 72 ? 6.065 11.990 -21.139 1.00 94.38 72 ALA A O 1
ATOM 576 N N . SER A 1 73 ? 5.428 9.840 -21.280 1.00 91.12 73 SER A N 1
ATOM 577 C CA . SER A 1 73 ? 4.109 10.019 -20.655 1.00 91.12 73 SER A CA 1
ATOM 578 C C . SER A 1 73 ? 4.098 9.835 -19.130 1.00 91.12 73 SER A C 1
ATOM 580 O O . SER A 1 73 ? 3.144 10.250 -18.468 1.00 91.12 73 SER A O 1
ATOM 582 N N . LEU A 1 74 ? 5.155 9.262 -18.544 1.00 89.75 74 LEU A N 1
ATOM 583 C CA . LEU A 1 74 ? 5.228 8.974 -17.108 1.00 89.75 74 LEU A CA 1
ATOM 584 C C . LEU A 1 74 ? 5.229 10.244 -16.228 1.00 89.75 74 LEU A C 1
ATOM 586 O O . LEU A 1 74 ? 6.171 11.046 -16.287 1.00 89.75 74 LEU A O 1
ATOM 590 N N . PRO A 1 75 ? 4.262 10.402 -15.302 1.00 87.12 75 PRO A N 1
ATOM 591 C CA . PRO A 1 75 ? 4.231 11.519 -14.361 1.00 87.12 75 PRO A CA 1
ATOM 592 C C . PRO A 1 75 ? 5.285 11.345 -13.257 1.00 87.12 75 PRO A C 1
ATOM 594 O O . PRO A 1 75 ? 4.997 10.836 -12.177 1.00 87.12 75 PRO A O 1
ATOM 597 N N . ARG A 1 76 ? 6.519 11.810 -13.487 1.00 79.31 76 ARG A N 1
ATOM 598 C CA . ARG A 1 76 ? 7.696 11.571 -12.613 1.00 79.31 76 ARG A CA 1
ATOM 599 C C . ARG A 1 76 ? 7.554 11.982 -11.140 1.00 79.31 76 ARG A C 1
ATOM 601 O O . ARG A 1 76 ? 8.318 11.500 -10.314 1.00 79.31 76 ARG A O 1
ATOM 608 N N . HIS A 1 77 ? 6.594 12.844 -10.807 1.00 82.88 77 HIS A N 1
ATOM 609 C CA . HIS A 1 77 ? 6.299 13.254 -9.429 1.00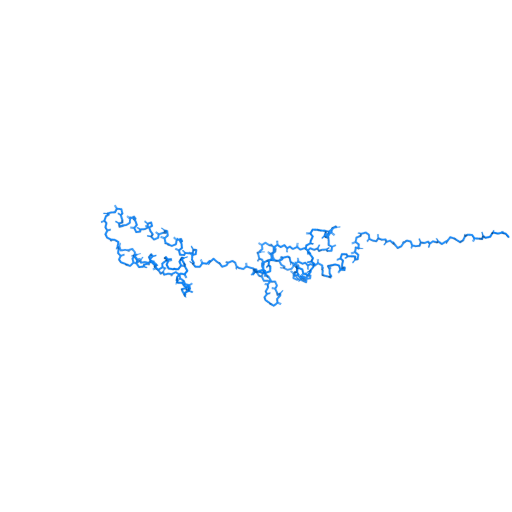 82.88 77 HIS A CA 1
ATOM 610 C C . HIS A 1 77 ? 5.529 12.190 -8.623 1.00 82.88 77 HIS A C 1
ATOM 612 O O . HIS A 1 77 ? 5.397 12.316 -7.407 1.00 82.88 77 HIS A O 1
ATOM 618 N N . LEU A 1 78 ? 5.004 11.151 -9.278 1.00 87.38 78 LEU A N 1
ATOM 619 C CA . LEU A 1 78 ? 4.316 10.040 -8.628 1.00 87.38 78 LEU A CA 1
ATOM 620 C C . LEU A 1 78 ? 5.257 8.855 -8.403 1.00 87.38 78 LEU A C 1
ATOM 622 O O . LEU A 1 78 ? 6.213 8.620 -9.142 1.00 87.38 78 LEU A O 1
ATOM 626 N N . SER A 1 79 ? 4.948 8.049 -7.391 1.00 91.06 79 SER A N 1
ATOM 627 C CA . SER A 1 79 ? 5.578 6.741 -7.212 1.00 91.06 79 SER A CA 1
ATOM 628 C C . SER A 1 79 ? 4.997 5.727 -8.198 1.00 91.06 79 SER A C 1
ATOM 630 O O . SER A 1 79 ? 3.791 5.719 -8.450 1.00 91.06 79 SER A O 1
ATOM 632 N N . HIS A 1 80 ? 5.846 4.841 -8.717 1.00 95.06 80 HIS A N 1
ATOM 633 C CA . HIS A 1 80 ? 5.476 3.826 -9.707 1.00 95.06 80 HIS A CA 1
ATOM 634 C C . HIS A 1 80 ? 5.893 2.432 -9.243 1.00 95.06 80 HIS A C 1
ATOM 636 O O . HIS A 1 80 ? 6.760 2.272 -8.377 1.00 95.06 80 HIS A O 1
ATOM 642 N N . ARG A 1 81 ? 5.262 1.415 -9.819 1.00 94.50 81 ARG A N 1
ATOM 643 C CA . ARG A 1 81 ? 5.649 0.010 -9.687 1.00 94.50 81 ARG A CA 1
ATOM 644 C C . ARG A 1 81 ? 5.497 -0.688 -11.031 1.00 94.50 81 ARG A C 1
ATOM 646 O O . ARG A 1 81 ? 4.691 -0.265 -11.856 1.00 94.50 81 ARG A O 1
ATOM 653 N N . ILE A 1 82 ? 6.235 -1.771 -11.207 1.00 94.88 82 ILE A N 1
ATOM 654 C CA . ILE A 1 82 ? 6.063 -2.662 -12.350 1.00 94.88 82 ILE A CA 1
ATOM 655 C C . ILE A 1 82 ? 4.868 -3.582 -12.058 1.00 94.88 82 ILE A C 1
ATOM 657 O O . ILE A 1 82 ? 4.780 -4.187 -10.981 1.00 94.88 82 ILE A O 1
ATOM 661 N N . GLY A 1 83 ? 3.904 -3.613 -12.973 1.00 91.50 83 GLY A N 1
ATOM 662 C CA . GLY A 1 83 ? 2.758 -4.516 -12.968 1.00 91.50 83 GLY A CA 1
ATOM 663 C C . GLY A 1 83 ? 3.185 -5.967 -13.171 1.00 91.50 83 GLY A C 1
ATOM 664 O O . GLY A 1 83 ? 4.333 -6.259 -13.508 1.00 91.50 83 GLY A O 1
ATOM 665 N N . GLU A 1 84 ? 2.277 -6.909 -12.925 1.00 89.31 84 GLU A N 1
ATOM 666 C CA . GLU A 1 84 ? 2.584 -8.330 -13.150 1.00 89.31 84 GLU A CA 1
ATOM 667 C C . GLU A 1 84 ? 2.737 -8.662 -14.636 1.00 89.31 84 GLU A C 1
ATOM 669 O O . GLU A 1 84 ? 3.539 -9.518 -14.996 1.00 89.31 84 GLU A O 1
ATOM 674 N N . ASP A 1 85 ? 2.017 -7.918 -15.469 1.00 91.44 85 ASP A N 1
ATOM 675 C CA . ASP A 1 85 ? 2.069 -7.871 -16.930 1.00 91.44 85 ASP A CA 1
ATOM 676 C C . ASP A 1 85 ? 3.273 -7.082 -17.476 1.00 91.44 85 ASP A C 1
ATOM 678 O O . ASP A 1 85 ? 3.451 -6.978 -18.687 1.00 91.44 85 ASP A O 1
ATOM 682 N N . GLY A 1 86 ? 4.103 -6.518 -16.594 1.00 89.88 86 GLY A N 1
ATOM 683 C CA . GLY A 1 86 ? 5.210 -5.645 -16.967 1.00 89.88 86 GLY A CA 1
ATOM 684 C C . GLY A 1 86 ? 4.795 -4.203 -17.255 1.00 89.88 86 GLY A C 1
ATOM 685 O O . GLY A 1 86 ? 5.670 -3.385 -17.506 1.00 89.88 86 GLY A O 1
ATOM 686 N N . VAL A 1 87 ? 3.512 -3.844 -17.173 1.00 92.38 87 VAL A N 1
ATOM 687 C CA . VAL A 1 87 ? 3.074 -2.463 -17.410 1.00 92.38 87 VAL A CA 1
ATOM 688 C C . VAL A 1 87 ? 3.461 -1.588 -16.224 1.00 92.38 87 VAL A C 1
ATOM 690 O O . VAL A 1 87 ? 3.278 -1.950 -15.061 1.00 92.38 87 VAL A O 1
ATOM 693 N N . ILE A 1 88 ? 3.990 -0.398 -16.494 1.00 93.25 88 ILE A N 1
ATOM 694 C CA . ILE A 1 88 ? 4.315 0.555 -15.436 1.00 93.25 88 ILE A CA 1
ATOM 695 C C . ILE A 1 88 ? 3.024 1.211 -14.956 1.00 93.25 88 ILE A C 1
ATOM 697 O O . ILE A 1 88 ? 2.361 1.939 -15.689 1.00 93.25 88 ILE A O 1
ATOM 701 N N . VAL A 1 89 ? 2.695 0.998 -13.686 1.00 92.19 89 VAL A N 1
ATOM 702 C CA . VAL A 1 89 ? 1.490 1.551 -13.065 1.00 92.19 89 VAL A CA 1
ATOM 703 C C . VAL A 1 89 ? 1.843 2.444 -11.885 1.00 92.19 89 VAL A C 1
ATOM 705 O O . VAL A 1 89 ? 2.912 2.334 -11.270 1.00 92.19 89 VAL A O 1
ATOM 708 N N . ARG A 1 90 ? 0.915 3.329 -11.517 1.00 92.50 90 ARG A N 1
ATOM 709 C CA . ARG A 1 90 ? 1.043 4.135 -10.302 1.00 92.50 90 ARG A CA 1
ATOM 710 C C . ARG A 1 90 ? 1.127 3.218 -9.082 1.00 92.50 90 ARG A C 1
ATOM 712 O O . ARG A 1 90 ? 0.264 2.372 -8.854 1.00 92.50 90 ARG A O 1
ATOM 719 N N . HIS A 1 91 ? 2.142 3.425 -8.254 1.00 88.38 91 HIS A N 1
ATOM 720 C CA . HIS A 1 91 ? 2.218 2.781 -6.953 1.00 88.38 91 HIS A CA 1
ATOM 721 C C . HIS A 1 91 ? 1.289 3.506 -5.977 1.00 88.38 91 HIS A C 1
ATOM 723 O O . HIS A 1 91 ? 1.501 4.675 -5.652 1.00 88.38 91 HIS A O 1
ATOM 729 N N . VAL A 1 92 ? 0.264 2.800 -5.502 1.00 84.12 92 VAL A N 1
ATOM 730 C CA . VAL A 1 92 ? -0.624 3.272 -4.437 1.00 84.12 92 VAL A CA 1
ATOM 731 C C . VAL A 1 92 ? -0.167 2.646 -3.127 1.00 84.12 92 VAL A C 1
ATOM 733 O O . VAL A 1 92 ? -0.173 1.425 -2.976 1.00 84.12 92 VAL A O 1
ATOM 736 N N . HIS A 1 93 ? 0.245 3.487 -2.181 1.00 77.94 93 HIS A N 1
ATOM 737 C CA . HIS A 1 93 ? 0.571 3.031 -0.839 1.00 77.94 93 HIS A CA 1
ATOM 738 C C . HIS A 1 93 ? -0.723 2.739 -0.075 1.00 77.94 93 HIS A C 1
ATOM 740 O O . HIS A 1 93 ? -1.508 3.650 0.190 1.00 77.94 93 HIS A O 1
ATOM 746 N N . VAL A 1 94 ? -0.947 1.473 0.275 1.00 79.06 94 VAL A N 1
ATOM 747 C CA . VAL A 1 94 ? -2.066 1.069 1.131 1.00 79.06 94 VAL A CA 1
ATOM 748 C C . VAL A 1 94 ? -1.612 1.186 2.580 1.00 79.06 94 VAL A C 1
ATOM 750 O O . VAL A 1 94 ? -0.715 0.465 3.015 1.00 79.06 94 VAL A O 1
ATOM 753 N N . ILE A 1 95 ? -2.221 2.102 3.332 1.00 83.25 95 ILE A N 1
ATOM 754 C CA . ILE A 1 95 ? -2.002 2.182 4.777 1.00 83.25 95 ILE A CA 1
ATOM 755 C C . ILE A 1 95 ? -2.699 0.968 5.413 1.00 83.25 95 ILE A C 1
ATOM 757 O O . ILE A 1 95 ? -3.893 0.771 5.187 1.00 83.25 95 ILE A O 1
ATOM 761 N N . PRO A 1 96 ? -1.994 0.134 6.196 1.00 89.12 96 PRO A N 1
ATOM 762 C CA . PRO A 1 96 ? -2.591 -1.071 6.757 1.00 89.12 96 PRO A CA 1
ATOM 763 C C . PRO A 1 96 ? -3.638 -0.730 7.825 1.00 89.12 96 PRO A C 1
ATOM 765 O O . PRO A 1 96 ? -3.448 0.192 8.626 1.00 89.12 96 PRO A O 1
ATOM 768 N N . LEU A 1 97 ? -4.710 -1.528 7.897 1.00 92.94 97 LEU A N 1
ATOM 769 C CA . LEU A 1 97 ? -5.795 -1.356 8.873 1.00 92.94 97 LEU A CA 1
ATOM 770 C C . LEU A 1 97 ? -5.281 -1.347 10.325 1.00 92.94 97 LEU A C 1
ATOM 772 O O . LEU A 1 97 ? -5.771 -0.583 11.152 1.00 92.94 97 LEU A O 1
ATOM 776 N N . SER A 1 98 ? -4.214 -2.096 10.617 1.00 92.94 98 SER A N 1
ATOM 777 C CA . SER A 1 98 ? -3.540 -2.092 11.922 1.00 92.94 98 SER A CA 1
ATOM 778 C C . SER A 1 98 ? -2.985 -0.717 12.316 1.00 92.94 98 SER A C 1
ATOM 780 O O . SER A 1 98 ? -3.013 -0.347 13.491 1.00 92.94 98 SER A O 1
ATOM 782 N N . MET A 1 99 ? -2.518 0.088 11.354 1.00 93.69 99 MET A N 1
ATOM 783 C CA . MET A 1 99 ? -2.071 1.457 11.620 1.00 93.69 99 MET A CA 1
ATOM 784 C C . MET A 1 99 ? -3.252 2.374 11.945 1.00 93.69 99 MET A C 1
ATOM 786 O O . MET A 1 99 ? -3.141 3.203 12.851 1.00 93.69 99 MET A O 1
ATOM 790 N N . HIS A 1 100 ? -4.382 2.202 11.258 1.00 94.62 100 HIS A N 1
ATOM 791 C CA . HIS A 1 100 ? -5.617 2.909 11.592 1.00 94.62 100 HIS A CA 1
ATOM 792 C C . HIS A 1 100 ? -6.117 2.514 12.991 1.00 94.62 100 HIS A C 1
ATOM 794 O O . HIS A 1 100 ? -6.435 3.393 13.792 1.00 94.62 100 HIS A O 1
ATOM 800 N N . ALA A 1 101 ? -6.073 1.224 13.336 1.00 97.00 101 ALA A N 1
ATOM 801 C CA . ALA A 1 101 ? -6.467 0.722 14.649 1.00 97.00 101 ALA A CA 1
ATOM 802 C C . ALA A 1 101 ? -5.592 1.278 15.784 1.00 97.00 101 ALA A C 1
ATOM 804 O O . ALA A 1 101 ? -6.117 1.640 16.835 1.00 97.00 101 ALA A O 1
ATOM 805 N N . ARG A 1 102 ? -4.272 1.439 15.570 1.00 97.19 102 ARG A N 1
ATOM 806 C CA . ARG A 1 102 ? -3.379 2.109 16.542 1.00 97.19 102 ARG A CA 1
ATOM 807 C C . ARG A 1 102 ? -3.847 3.518 16.886 1.00 97.19 102 ARG A C 1
ATOM 809 O O . ARG A 1 102 ? -3.880 3.868 18.063 1.00 97.19 102 ARG A O 1
ATOM 816 N N . ARG A 1 103 ? -4.177 4.317 15.867 1.00 97.00 103 ARG A N 1
ATOM 817 C CA . ARG A 1 103 ? -4.628 5.705 16.046 1.00 97.00 103 ARG A CA 1
ATOM 818 C C . ARG A 1 103 ? -5.972 5.744 16.770 1.00 97.00 103 ARG A C 1
ATOM 820 O O . ARG A 1 103 ? -6.069 6.369 17.819 1.00 97.00 103 ARG A O 1
ATOM 827 N N . ALA A 1 104 ? -6.945 4.975 16.282 1.00 97.38 104 ALA A N 1
ATOM 828 C CA . ALA A 1 104 ? -8.269 4.887 16.892 1.00 97.38 104 ALA A CA 1
ATOM 829 C C . ALA A 1 104 ? -8.217 4.414 18.356 1.00 97.38 104 ALA A C 1
ATOM 831 O O . ALA A 1 104 ? -8.957 4.924 19.191 1.00 97.38 104 ALA A O 1
ATOM 832 N N . LEU A 1 105 ? -7.316 3.484 18.697 1.00 98.00 105 LEU A N 1
ATOM 833 C CA . LEU A 1 105 ? -7.148 2.998 20.069 1.00 98.00 105 LEU A CA 1
ATOM 834 C C . LEU A 1 105 ? -6.571 4.077 20.990 1.00 98.00 105 LEU A C 1
ATOM 836 O O . LEU A 1 105 ? -6.981 4.173 22.145 1.00 98.00 105 LEU A O 1
ATOM 840 N N . ALA A 1 106 ? -5.622 4.878 20.499 1.00 98.12 106 ALA A N 1
ATOM 841 C CA . ALA A 1 106 ? -5.082 6.002 21.258 1.00 98.12 106 ALA A CA 1
ATOM 842 C C . ALA A 1 106 ? -6.171 7.049 21.548 1.00 98.12 106 ALA A C 1
ATOM 844 O O . ALA A 1 106 ? -6.296 7.499 22.687 1.00 98.12 106 ALA A O 1
ATOM 845 N N . ASP A 1 107 ? -6.998 7.370 20.551 1.00 97.44 107 ASP A N 1
ATOM 846 C CA . ASP A 1 107 ? -8.121 8.298 20.711 1.00 97.44 107 ASP A CA 1
ATOM 847 C C . ASP A 1 107 ? -9.185 7.746 21.673 1.00 97.44 107 ASP A C 1
ATOM 849 O O . ASP A 1 107 ? -9.614 8.456 22.582 1.00 97.44 107 ASP A O 1
ATOM 853 N N . ALA A 1 108 ? -9.541 6.462 21.545 1.00 97.38 108 ALA A N 1
ATOM 854 C CA . ALA A 1 108 ? -10.496 5.787 22.426 1.00 97.38 108 ALA A CA 1
ATOM 855 C C . ALA A 1 108 ? -10.037 5.786 23.889 1.00 97.38 108 ALA A C 1
ATOM 857 O O . ALA A 1 108 ? -10.823 6.075 24.785 1.00 97.38 108 ALA A O 1
ATOM 858 N N . ARG A 1 109 ? -8.753 5.502 24.142 1.00 97.56 109 ARG A N 1
ATOM 859 C CA . ARG A 1 109 ? -8.177 5.521 25.496 1.00 97.56 109 ARG A CA 1
ATOM 860 C C . ARG A 1 109 ? -8.204 6.911 26.110 1.00 97.56 109 ARG A C 1
ATOM 862 O O . ARG A 1 109 ? -8.534 7.040 27.283 1.00 97.56 109 ARG A O 1
ATOM 869 N N . ARG A 1 110 ? -7.873 7.939 25.321 1.00 97.50 110 ARG A N 1
ATOM 870 C CA . ARG A 1 110 ? -7.942 9.334 25.771 1.00 97.50 110 ARG A CA 1
ATOM 871 C C . ARG A 1 110 ? -9.375 9.721 26.131 1.00 97.50 110 ARG A C 1
ATOM 873 O O . ARG A 1 110 ? -9.581 10.294 27.191 1.00 97.50 110 ARG A O 1
ATOM 880 N N . HIS A 1 111 ? -10.345 9.373 25.288 1.00 95.69 111 HIS A N 1
ATOM 881 C CA . HIS A 1 111 ? -11.760 9.625 25.566 1.00 95.69 111 HIS A CA 1
ATOM 882 C C . HIS A 1 111 ? -12.225 8.912 26.843 1.00 95.69 111 HIS A C 1
ATOM 884 O O . HIS A 1 111 ? -12.706 9.562 27.761 1.00 95.69 111 HIS A O 1
ATOM 890 N N . VAL A 1 112 ? -11.988 7.602 26.951 1.00 96.50 112 VAL A N 1
ATOM 891 C CA . VAL A 1 112 ? -12.403 6.805 28.117 1.00 96.50 112 VAL A CA 1
ATOM 892 C C . VAL A 1 112 ? -11.760 7.291 29.416 1.00 96.50 112 VAL A C 1
ATOM 894 O O . VAL A 1 112 ? -12.403 7.289 30.464 1.00 96.50 112 VAL A O 1
ATOM 897 N N . TRP A 1 113 ? -10.496 7.713 29.364 1.00 96.06 113 TRP A N 1
ATOM 898 C CA . TRP A 1 113 ? -9.846 8.317 30.520 1.00 96.06 113 TRP A CA 1
ATOM 899 C C . TRP A 1 113 ? -10.517 9.630 30.926 1.00 96.06 113 TRP A C 1
ATOM 901 O O . TRP A 1 113 ? -10.792 9.812 32.104 1.00 96.06 113 TRP A O 1
ATOM 911 N N . ASN A 1 114 ? -10.798 10.520 29.976 1.00 96.25 114 ASN A N 1
ATOM 912 C CA . ASN A 1 114 ? -11.369 11.831 30.275 1.00 96.25 114 ASN A CA 1
ATOM 913 C C . ASN A 1 114 ? -12.806 11.749 30.805 1.00 96.25 114 ASN A C 1
ATOM 915 O O . ASN A 1 114 ? -13.112 12.421 31.783 1.00 96.25 114 ASN A O 1
ATOM 919 N N . GLU A 1 115 ? -13.655 10.929 30.182 1.00 95.00 115 GLU A N 1
ATOM 920 C CA . GLU A 1 115 ? -15.084 10.870 30.517 1.00 95.00 115 GLU A CA 1
ATOM 921 C C . GLU A 1 115 ? -15.386 9.971 31.716 1.00 95.00 115 GLU A C 1
ATOM 923 O O . GLU A 1 115 ? -16.326 10.235 32.449 1.00 95.00 115 GLU A O 1
ATOM 928 N N . TYR A 1 116 ? -14.597 8.915 31.942 1.00 95.12 116 TYR A N 1
ATOM 929 C CA . TYR A 1 116 ? -14.898 7.942 32.999 1.00 95.12 116 TYR A CA 1
ATOM 930 C C . TYR A 1 116 ? -13.752 7.814 34.000 1.00 95.12 116 TYR A C 1
ATOM 932 O O . TYR A 1 116 ? -13.935 7.996 35.204 1.00 95.12 116 TYR A O 1
ATOM 940 N N . GLY A 1 117 ? -12.540 7.541 33.507 1.00 93.44 117 GLY A N 1
ATOM 941 C CA . GLY A 1 117 ? -11.386 7.240 34.359 1.00 93.44 117 GLY A CA 1
ATOM 942 C C . GLY A 1 117 ? -11.019 8.370 35.326 1.00 93.44 117 GLY A C 1
ATOM 943 O O . GLY A 1 117 ? -10.776 8.117 36.503 1.00 93.44 117 GLY A O 1
ATOM 944 N N . ALA A 1 118 ? -11.022 9.614 34.850 1.00 95.06 118 ALA A N 1
ATOM 945 C CA . ALA A 1 118 ? -10.691 10.799 35.635 1.00 95.06 118 ALA A CA 1
ATOM 946 C C . ALA A 1 118 ? -11.773 11.155 36.669 1.00 95.06 118 ALA A C 1
ATOM 948 O O . ALA A 1 118 ? -11.459 11.778 37.681 1.00 95.06 118 ALA A O 1
ATOM 949 N N . LEU A 1 119 ? -13.021 10.744 36.429 1.00 95.75 119 LEU A N 1
ATOM 950 C CA . LEU A 1 119 ? -14.159 10.969 37.324 1.00 95.75 119 LEU A CA 1
ATOM 951 C C . LEU A 1 119 ? -14.342 9.833 38.346 1.00 95.75 119 LEU A C 1
ATOM 953 O O . LEU A 1 119 ? -15.151 9.950 39.263 1.00 95.75 119 LEU A O 1
ATOM 957 N N . GLY A 1 120 ? -13.589 8.735 38.208 1.00 95.44 120 GLY A N 1
ATOM 958 C CA . GLY A 1 120 ? -13.787 7.521 39.001 1.00 95.44 120 GLY A CA 1
ATOM 959 C C . GLY A 1 120 ? -15.053 6.749 38.616 1.00 95.44 120 GLY A C 1
ATOM 960 O O . GLY A 1 120 ? -15.509 5.896 39.378 1.00 95.44 120 GLY A O 1
ATOM 961 N N . GLU A 1 121 ? -15.624 7.040 37.447 1.00 94.88 121 GLU A N 1
ATOM 962 C CA . GLU A 1 121 ? -16.805 6.360 36.934 1.00 94.88 121 GLU A CA 1
ATOM 963 C C . GLU A 1 121 ? -16.443 5.033 36.260 1.00 94.88 121 GLU A C 1
ATOM 965 O O . GLU A 1 121 ? -15.324 4.801 35.791 1.00 94.88 121 GLU A O 1
ATOM 970 N N . THR A 1 122 ? -17.418 4.126 36.209 1.00 95.06 122 THR A N 1
ATOM 971 C CA . THR A 1 122 ? -17.232 2.835 35.544 1.00 95.06 122 THR A CA 1
ATOM 972 C C . THR A 1 122 ? -17.249 3.023 34.033 1.00 95.06 122 THR A C 1
ATOM 974 O O . THR A 1 122 ? -18.202 3.561 33.481 1.00 95.06 122 THR A O 1
ATOM 977 N N . VAL A 1 123 ? -16.218 2.520 33.353 1.00 94.88 123 VAL A N 1
ATOM 978 C CA . VAL A 1 123 ? -16.158 2.535 31.888 1.00 94.88 123 VAL A CA 1
ATOM 979 C C . VAL A 1 123 ? -17.252 1.627 31.312 1.00 94.88 123 VAL A C 1
ATOM 981 O O . VAL A 1 123 ? -17.286 0.442 31.665 1.00 94.88 123 VAL A O 1
ATOM 984 N N . PRO A 1 124 ? -18.091 2.117 30.382 1.00 95.50 124 PRO A N 1
ATOM 985 C CA . PRO A 1 124 ? -19.118 1.297 29.755 1.00 95.50 124 PRO A CA 1
ATOM 986 C C . PRO A 1 124 ? -18.550 0.091 28.993 1.00 95.50 124 PRO A C 1
ATOM 988 O O . PRO A 1 124 ? -17.461 0.136 28.405 1.00 95.50 124 PRO A O 1
ATOM 991 N N . ALA A 1 125 ? -19.299 -1.013 28.984 1.00 96.06 125 ALA A N 1
ATOM 992 C CA . ALA A 1 125 ? -18.847 -2.286 28.420 1.00 96.06 125 ALA A CA 1
ATOM 993 C C . ALA A 1 125 ? -18.568 -2.198 26.909 1.00 96.06 125 ALA A C 1
ATOM 995 O O . ALA A 1 125 ? -17.638 -2.833 26.406 1.00 96.06 125 ALA A O 1
ATOM 996 N N . GLU A 1 126 ? -19.323 -1.375 26.188 1.00 96.12 126 GLU A N 1
ATOM 997 C CA . GLU A 1 126 ? -19.164 -1.101 24.763 1.00 96.12 126 GLU A CA 1
ATOM 998 C C . GLU A 1 126 ? -17.834 -0.407 24.443 1.00 96.12 126 GLU A C 1
ATOM 1000 O O . GLU A 1 126 ? -17.183 -0.759 23.456 1.00 96.12 126 GLU A O 1
ATOM 1005 N N . TRP A 1 127 ? -17.356 0.494 25.307 1.00 96.75 127 TRP A N 1
ATOM 1006 C CA . TRP A 1 127 ? -16.041 1.127 25.165 1.00 96.75 127 TRP A CA 1
ATOM 1007 C C . TRP A 1 127 ? -14.900 0.142 25.420 1.00 96.75 127 TRP A C 1
ATOM 1009 O O . TRP A 1 127 ? -13.862 0.202 24.752 1.00 96.75 127 TRP A O 1
ATOM 1019 N N . ILE A 1 128 ? -15.085 -0.796 26.353 1.00 97.00 128 ILE A N 1
ATOM 1020 C CA . ILE A 1 128 ? -14.132 -1.888 26.595 1.00 97.00 128 ILE A CA 1
ATOM 1021 C C . ILE A 1 128 ? -14.093 -2.830 25.384 1.00 97.00 128 ILE A C 1
ATOM 1023 O O . ILE A 1 128 ? -13.008 -3.179 24.909 1.00 97.00 128 ILE A O 1
ATOM 1027 N N . ALA A 1 129 ? -15.256 -3.227 24.860 1.00 97.56 129 ALA A N 1
ATOM 1028 C CA . ALA A 1 129 ? -15.370 -4.096 23.690 1.00 97.56 129 ALA A CA 1
ATOM 1029 C C . ALA A 1 129 ? -14.743 -3.454 22.442 1.00 97.56 129 ALA A C 1
ATOM 1031 O O . ALA A 1 129 ? -13.953 -4.099 21.751 1.00 97.56 129 ALA A O 1
ATOM 1032 N N . TYR A 1 130 ? -15.009 -2.166 22.208 1.00 97.81 130 TYR A N 1
ATOM 1033 C CA . TYR A 1 130 ? -14.414 -1.396 21.117 1.00 97.81 130 TYR A CA 1
ATOM 1034 C C . TYR A 1 130 ? -12.881 -1.367 21.197 1.00 97.81 130 TYR A C 1
ATOM 1036 O O . TYR A 1 130 ? -12.200 -1.697 20.226 1.00 97.81 130 TYR A O 1
ATOM 1044 N N . GLN A 1 131 ? -12.311 -1.060 22.368 1.00 98.06 131 GLN A N 1
ATOM 1045 C CA . GLN A 1 131 ? -10.855 -1.057 22.548 1.00 98.06 131 GLN A CA 1
ATOM 1046 C C . GLN A 1 131 ? -10.230 -2.446 22.355 1.00 98.06 131 GLN A C 1
ATOM 1048 O O . GLN A 1 131 ? -9.144 -2.547 21.780 1.00 98.06 131 GLN A O 1
ATOM 1053 N N . LYS A 1 132 ? -10.905 -3.521 22.784 1.00 97.81 132 LYS A N 1
ATOM 1054 C CA . LYS A 1 132 ? -10.459 -4.904 22.537 1.00 97.81 132 LYS A CA 1
ATOM 1055 C C . LYS A 1 132 ? -10.483 -5.263 21.050 1.00 97.81 132 LYS A C 1
ATOM 1057 O O . LYS A 1 132 ? -9.525 -5.864 20.571 1.00 97.81 132 LYS A O 1
ATOM 1062 N N . ALA A 1 133 ? -11.514 -4.856 20.311 1.00 97.38 133 ALA A N 1
ATOM 1063 C CA . ALA A 1 133 ? -11.577 -5.062 18.863 1.00 97.38 133 ALA A CA 1
ATOM 1064 C C . ALA A 1 133 ? -10.439 -4.321 18.138 1.00 97.38 133 ALA A C 1
ATOM 1066 O O . ALA A 1 133 ? -9.748 -4.896 17.299 1.00 97.38 133 ALA A O 1
ATOM 1067 N N . LEU A 1 134 ? -10.164 -3.070 18.522 1.00 98.12 134 LEU A N 1
ATOM 1068 C CA . LEU A 1 134 ? -9.034 -2.315 17.975 1.00 98.12 134 LEU A CA 1
ATOM 1069 C C . LEU A 1 134 ? -7.677 -2.950 18.305 1.00 98.12 134 LEU A C 1
ATOM 1071 O O . LEU A 1 134 ? -6.783 -2.936 17.461 1.00 98.12 134 LEU A O 1
ATOM 1075 N N . LEU A 1 135 ? -7.510 -3.518 19.504 1.00 97.62 135 LEU A N 1
ATOM 1076 C CA . LEU A 1 135 ? -6.315 -4.288 19.865 1.00 97.62 135 LEU A CA 1
ATOM 1077 C C . LEU A 1 135 ? -6.146 -5.518 18.965 1.00 97.62 135 LEU A C 1
ATOM 1079 O O . LEU A 1 135 ? -5.055 -5.727 18.439 1.00 97.62 135 LEU A O 1
ATOM 1083 N N . ALA A 1 136 ? -7.218 -6.279 18.728 1.00 97.31 136 ALA A N 1
ATOM 1084 C CA . ALA A 1 136 ? -7.175 -7.464 17.874 1.00 97.31 136 ALA A CA 1
ATOM 1085 C C . ALA A 1 136 ? -6.748 -7.128 16.434 1.00 97.31 136 ALA A C 1
ATOM 1087 O O . ALA A 1 136 ? -5.865 -7.787 15.887 1.00 97.31 136 ALA A O 1
ATOM 1088 N N . ILE A 1 137 ? -7.298 -6.059 15.848 1.00 96.44 137 ILE A N 1
ATOM 1089 C CA . ILE A 1 137 ? -6.916 -5.586 14.504 1.00 96.44 137 ILE A CA 1
ATOM 1090 C C . ILE A 1 137 ? -5.474 -5.061 14.493 1.00 96.44 137 ILE A C 1
ATOM 1092 O O . ILE A 1 137 ? -4.703 -5.327 13.570 1.00 96.44 137 ILE A O 1
ATOM 1096 N N . ARG A 1 138 ? -5.082 -4.294 15.517 1.00 96.19 138 ARG A N 1
ATOM 1097 C CA . ARG A 1 138 ? -3.731 -3.730 15.635 1.00 96.19 138 ARG A CA 1
ATOM 1098 C C . ARG A 1 138 ? -2.662 -4.818 15.656 1.00 96.19 138 ARG A C 1
ATOM 1100 O O . ARG A 1 138 ? -1.642 -4.663 14.984 1.00 96.19 138 ARG A O 1
ATOM 1107 N N . ASP A 1 139 ? -2.893 -5.854 16.455 1.00 94.88 139 ASP A N 1
ATOM 1108 C CA . ASP A 1 139 ? -1.928 -6.923 16.715 1.00 94.88 139 ASP A CA 1
ATOM 1109 C C . ASP A 1 139 ? -2.004 -8.038 15.657 1.00 94.88 139 ASP A C 1
ATOM 1111 O O . ASP A 1 139 ? -1.228 -8.987 15.700 1.00 94.88 139 ASP A O 1
ATOM 1115 N N . GLY A 1 140 ? -2.910 -7.907 14.679 1.00 90.38 140 GLY A N 1
ATOM 1116 C CA . GLY A 1 140 ? -3.091 -8.864 13.587 1.00 90.38 140 GLY A CA 1
ATOM 1117 C C . GLY A 1 140 ? -3.845 -10.135 13.983 1.00 90.38 140 GLY A C 1
ATOM 1118 O O . GLY A 1 140 ? -3.928 -11.057 13.179 1.00 90.38 140 GLY A O 1
ATOM 1119 N N . ALA A 1 141 ? -4.407 -10.189 15.195 1.00 93.31 141 ALA A N 1
ATOM 1120 C CA . ALA A 1 141 ? -5.271 -11.285 15.632 1.00 93.31 141 ALA A CA 1
ATOM 1121 C C . ALA A 1 141 ? -6.601 -11.302 14.859 1.00 93.31 141 ALA A C 1
ATOM 1123 O O . ALA A 1 141 ? -7.161 -12.369 14.621 1.00 93.31 141 ALA A O 1
ATOM 1124 N N . ASP A 1 142 ? -7.082 -10.131 14.434 1.00 87.62 142 ASP A N 1
ATOM 1125 C CA . ASP A 1 142 ? -8.167 -10.008 13.464 1.00 87.62 142 ASP A CA 1
ATOM 1126 C C . ASP A 1 142 ? -7.606 -9.633 12.087 1.00 87.62 142 ASP A C 1
ATOM 1128 O O . ASP A 1 142 ? -7.322 -8.468 11.802 1.00 87.62 142 ASP A O 1
ATOM 1132 N N . ALA A 1 143 ? -7.448 -10.652 11.242 1.00 84.38 143 ALA A N 1
ATOM 1133 C CA . ALA A 1 143 ? -7.041 -10.522 9.844 1.00 84.38 143 ALA A CA 1
ATOM 1134 C C . ALA A 1 143 ? -8.234 -10.510 8.866 1.00 84.38 143 ALA A C 1
ATOM 1136 O O . ALA A 1 143 ? -8.032 -10.448 7.654 1.00 84.38 143 ALA A O 1
ATOM 1137 N N . THR A 1 144 ? -9.467 -10.603 9.375 1.00 87.25 144 THR A N 1
ATOM 1138 C CA . THR A 1 144 ? -10.690 -10.710 8.559 1.00 87.25 144 THR A CA 1
ATOM 1139 C C . THR A 1 144 ? -11.399 -9.374 8.382 1.00 87.25 144 THR A C 1
ATOM 1141 O O . THR A 1 144 ? -12.057 -9.151 7.365 1.00 87.25 144 THR A O 1
ATOM 1144 N N . SER A 1 145 ? -11.245 -8.464 9.345 1.00 88.44 145 SER A N 1
ATOM 1145 C CA . SER A 1 145 ? -11.806 -7.121 9.267 1.00 88.44 145 SER A CA 1
ATOM 1146 C C . SER A 1 145 ? -11.213 -6.319 8.108 1.00 88.44 145 SER A C 1
ATOM 1148 O O . SER A 1 145 ? -10.000 -6.159 7.984 1.00 88.44 145 SER A O 1
ATOM 1150 N N . ALA A 1 146 ? -12.096 -5.751 7.284 1.00 90.50 146 ALA A N 1
ATOM 1151 C CA . ALA A 1 146 ? -11.737 -4.848 6.188 1.00 90.50 146 ALA A CA 1
ATOM 1152 C C . ALA A 1 146 ? -11.849 -3.359 6.569 1.00 90.50 146 ALA A C 1
ATOM 1154 O O . ALA A 1 146 ? -11.329 -2.489 5.874 1.00 90.50 146 ALA A O 1
ATOM 1155 N N . VAL A 1 147 ? -12.535 -3.057 7.672 1.00 94.19 147 VAL A N 1
ATOM 1156 C CA . VAL A 1 147 ? -12.797 -1.703 8.175 1.00 94.19 147 VAL A CA 1
ATOM 1157 C C . VAL A 1 147 ? -12.658 -1.682 9.693 1.00 94.19 147 VAL A C 1
ATOM 1159 O O . VAL A 1 147 ? -12.747 -2.721 10.345 1.00 94.19 147 VAL A O 1
ATOM 1162 N N . LEU A 1 148 ? -12.441 -0.499 10.270 1.00 94.75 148 LEU A N 1
ATOM 1163 C CA . LEU A 1 148 ? -12.438 -0.361 11.723 1.00 94.75 148 LEU A CA 1
ATOM 1164 C C . LEU A 1 148 ? -13.857 -0.527 12.293 1.00 94.75 148 LEU A C 1
ATOM 1166 O O . LEU A 1 148 ? -14.821 -0.100 11.648 1.00 94.75 148 LEU A O 1
ATOM 1170 N N . PRO A 1 149 ? -13.995 -1.068 13.518 1.00 95.88 149 PRO A N 1
ATOM 1171 C CA . PRO A 1 149 ? -15.252 -1.000 14.246 1.00 95.88 149 PRO A CA 1
ATOM 1172 C C . PRO A 1 149 ? -15.661 0.465 14.444 1.00 95.88 149 PRO A C 1
ATOM 1174 O O . PRO A 1 149 ? -14.818 1.359 14.543 1.00 95.88 149 PRO A O 1
ATOM 1177 N N . ARG A 1 150 ? -16.969 0.724 14.493 1.00 95.31 150 ARG A N 1
ATOM 1178 C CA . ARG A 1 150 ? -17.486 2.070 14.755 1.00 95.31 150 ARG A CA 1
ATOM 1179 C C . ARG A 1 150 ? -17.343 2.383 16.252 1.00 95.31 150 ARG A C 1
ATOM 1181 O O . ARG A 1 150 ? -17.671 1.510 17.057 1.00 95.31 150 ARG A O 1
ATOM 1188 N N . PRO A 1 151 ? -16.875 3.584 16.638 1.00 93.44 151 PRO A N 1
ATOM 1189 C CA . PRO A 1 151 ? -16.852 3.975 18.043 1.00 93.44 151 PRO A CA 1
ATOM 1190 C C . PRO A 1 151 ? -18.277 3.995 18.628 1.00 93.44 151 PRO A C 1
ATOM 1192 O O . PRO A 1 151 ? -19.221 4.317 17.895 1.00 93.44 151 PRO A O 1
ATOM 1195 N N . PRO A 1 152 ? -18.446 3.669 19.922 1.00 94.38 152 PRO A N 1
ATOM 1196 C CA . PRO A 1 152 ? -19.708 3.864 20.629 1.00 94.38 152 PRO A CA 1
ATOM 1197 C C . PRO A 1 152 ? -20.152 5.332 20.624 1.00 94.38 152 PRO A C 1
ATOM 1199 O O . PRO A 1 152 ? -19.330 6.240 20.482 1.00 94.38 152 PRO A O 1
ATOM 1202 N N . ALA A 1 153 ? -21.455 5.570 20.784 1.00 84.00 153 ALA A N 1
ATOM 1203 C CA . ALA A 1 153 ? -21.962 6.920 21.001 1.00 84.00 153 ALA A CA 1
ATOM 1204 C C . ALA A 1 153 ? -21.514 7.422 22.382 1.00 84.00 153 ALA A C 1
ATOM 1206 O O . ALA A 1 153 ? -21.527 6.659 23.347 1.00 84.00 153 ALA A O 1
ATOM 1207 N N . ALA A 1 154 ? -21.127 8.694 22.467 1.00 65.62 154 ALA A N 1
ATOM 1208 C CA . ALA A 1 154 ? -20.993 9.360 23.754 1.00 65.62 154 ALA A CA 1
ATOM 1209 C C . ALA A 1 154 ? -22.406 9.551 24.324 1.00 65.62 154 ALA A C 1
ATOM 1211 O O . ALA A 1 154 ? -23.268 10.104 23.636 1.00 65.62 154 ALA A O 1
ATOM 1212 N N . THR A 1 155 ? -22.648 9.006 25.513 1.00 54.94 155 THR A N 1
ATOM 1213 C CA . THR A 1 155 ? -23.871 9.230 26.298 1.00 54.94 155 THR A CA 1
ATOM 1214 C C . THR A 1 155 ? -23.875 10.612 26.914 1.00 54.94 155 THR A C 1
ATOM 1216 O O . THR A 1 155 ? -22.797 10.998 27.416 1.00 54.94 155 THR A O 1
#

pLDDT: mean 85.27, std 18.04, range [31.17, 98.12]

Secondary structure (DSSP, 8-state):
----------------TT--HHHHHH-SSSEEEEE-TTT-BEEEEEETTT-S--TTSPPGGGEEEE-HHHHHH--TTS-EEE-TTS-EEE------HHHHHHHHHHHHHHHHHHHTGGGTPPPPHHHHHHHHHHHHHHTTS--S-SSPPPPPPP-

Radius of gyration: 31.37 Å; chains: 1; bounding box: 90×24×96 Å

Sequence (155 aa):
MALAYGSLHLERPEMNINAQPERQQAFPARYYAQYDPATRRVTGWHDTWALSSVAHVPPASGMHPVTPEDWASLPRHLSHRIGEDGVIVRHVHVIPLSMHARRALADARRHVWNEYGALGETVPAEWIAYQKALLAIRDGADATSAVLPRPPAAT